Protein AF-A0A941ERQ9-F1 (afdb_monomer_lite)

Foldseek 3Di:
DPPDVLVLVLLLVLLVCVVVVHDLVVSCVVSVHDSVQSVVSVVLCVVPNSVSSNDDDPDDDD

Structure (mmCIF, N/CA/C/O backbone):
data_AF-A0A941ERQ9-F1
#
_entry.id   AF-A0A941ERQ9-F1
#
loop_
_atom_site.group_PDB
_atom_site.id
_atom_site.type_symbol
_atom_site.label_atom_id
_atom_site.label_alt_id
_atom_site.label_comp_id
_atom_site.label_asym_id
_atom_site.label_entity_id
_atom_site.label_seq_id
_atom_site.pdbx_PDB_ins_code
_atom_site.Cartn_x
_atom_site.Cartn_y
_atom_site.Cartn_z
_atom_site.occupancy
_atom_site.B_iso_or_equiv
_atom_site.auth_seq_id
_atom_site.auth_comp_id
_atom_site.auth_asym_id
_atom_site.auth_atom_id
_atom_site.pdbx_PDB_model_num
ATOM 1 N N . MET A 1 1 ? 18.196 0.638 -14.808 1.00 42.94 1 MET A N 1
ATOM 2 C CA . MET A 1 1 ? 17.556 1.809 -14.166 1.00 42.94 1 MET A CA 1
ATOM 3 C C . MET A 1 1 ? 16.229 2.101 -14.859 1.00 42.94 1 MET A C 1
ATOM 5 O O . MET A 1 1 ? 16.223 2.753 -15.889 1.00 42.94 1 MET A O 1
ATOM 9 N N . LYS A 1 2 ? 15.115 1.562 -14.352 1.00 46.91 2 LYS A N 1
ATOM 10 C CA . LYS A 1 2 ? 13.763 1.834 -14.884 1.00 46.91 2 LYS A CA 1
ATOM 11 C C . LYS A 1 2 ? 12.702 1.679 -13.790 1.00 46.91 2 LYS A C 1
ATOM 13 O O . LYS A 1 2 ? 11.638 1.133 -14.000 1.00 46.91 2 LYS A O 1
ATOM 18 N N . ALA A 1 3 ? 13.074 2.038 -12.562 1.00 55.03 3 ALA A N 1
ATOM 19 C CA . ALA A 1 3 ? 12.427 1.482 -11.379 1.00 55.03 3 ALA A CA 1
ATOM 20 C C . ALA A 1 3 ? 11.635 2.506 -10.558 1.00 55.03 3 ALA A C 1
ATOM 22 O O . ALA A 1 3 ? 10.972 2.113 -9.613 1.00 55.03 3 ALA A O 1
ATOM 23 N N . ARG A 1 4 ? 11.730 3.816 -10.813 1.00 51.41 4 ARG A N 1
ATOM 24 C CA . ARG A 1 4 ? 11.100 4.811 -9.923 1.00 51.41 4 ARG A CA 1
ATOM 25 C C . ARG A 1 4 ? 9.659 5.142 -10.320 1.00 51.41 4 ARG A C 1
ATOM 27 O O . ARG A 1 4 ? 8.815 5.132 -9.437 1.00 51.41 4 ARG A O 1
ATOM 34 N N . ALA A 1 5 ? 9.401 5.342 -11.614 1.00 53.66 5 ALA A N 1
ATOM 35 C CA . ALA A 1 5 ? 8.073 5.669 -12.142 1.00 53.66 5 ALA A CA 1
ATOM 36 C C . ALA A 1 5 ? 7.092 4.482 -12.057 1.00 53.66 5 ALA A C 1
ATOM 38 O O . ALA A 1 5 ? 5.984 4.645 -11.565 1.00 53.66 5 ALA A O 1
ATOM 39 N N . ASP A 1 6 ? 7.535 3.265 -12.397 1.00 61.31 6 ASP A N 1
ATOM 40 C CA . ASP A 1 6 ? 6.726 2.040 -12.251 1.00 61.31 6 ASP A CA 1
ATOM 41 C C . ASP A 1 6 ? 6.260 1.802 -10.806 1.00 61.31 6 ASP A C 1
ATOM 43 O O . ASP A 1 6 ? 5.136 1.383 -10.547 1.00 61.31 6 ASP A O 1
ATOM 47 N N . ARG A 1 7 ? 7.111 2.132 -9.826 1.00 65.81 7 ARG A N 1
ATOM 48 C CA . ARG A 1 7 ? 6.799 1.934 -8.403 1.00 65.81 7 ARG A CA 1
ATOM 49 C C . ARG A 1 7 ? 5.765 2.914 -7.859 1.00 65.81 7 ARG A C 1
ATOM 51 O O . ARG A 1 7 ? 5.239 2.662 -6.782 1.00 65.81 7 ARG A O 1
ATOM 58 N N . GLU A 1 8 ? 5.498 4.013 -8.553 1.00 68.94 8 GLU A N 1
ATOM 59 C CA . GLU A 1 8 ? 4.449 4.951 -8.159 1.00 68.94 8 GLU A CA 1
ATOM 60 C C . GLU A 1 8 ? 3.067 4.406 -8.533 1.00 68.94 8 GLU A C 1
ATOM 62 O O . GLU A 1 8 ? 2.195 4.334 -7.672 1.00 68.94 8 GLU A O 1
ATOM 67 N N . ALA A 1 9 ? 2.910 3.879 -9.752 1.00 74.31 9 ALA A N 1
ATOM 68 C CA . ALA A 1 9 ? 1.680 3.209 -10.179 1.00 74.31 9 ALA A CA 1
ATOM 69 C C . ALA A 1 9 ? 1.338 2.000 -9.286 1.00 74.31 9 ALA A C 1
ATOM 71 O O . ALA A 1 9 ? 0.196 1.843 -8.857 1.00 74.31 9 ALA A O 1
ATOM 72 N N . LEU A 1 10 ? 2.344 1.196 -8.917 1.00 78.50 10 LEU A N 1
ATOM 73 C CA . LEU A 1 10 ? 2.152 0.056 -8.011 1.00 78.50 10 LEU A CA 1
ATOM 74 C C . LEU A 1 10 ? 1.732 0.480 -6.593 1.00 78.50 10 LEU A C 1
ATOM 76 O O . LEU A 1 10 ? 1.042 -0.274 -5.914 1.00 78.50 10 LEU A O 1
ATOM 80 N N . ARG A 1 11 ? 2.117 1.677 -6.128 1.00 76.06 11 ARG A N 1
ATOM 81 C CA . ARG A 1 11 ? 1.696 2.183 -4.810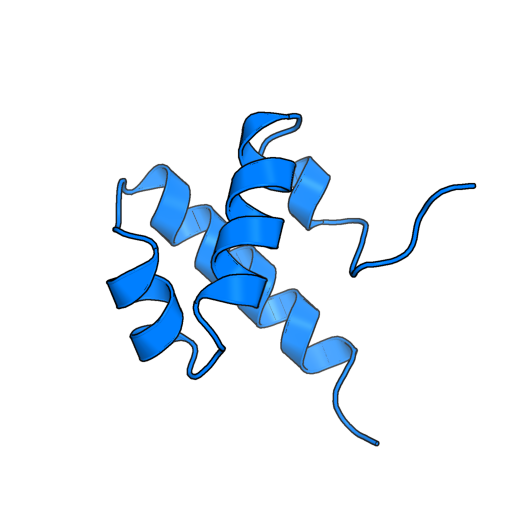 1.00 76.06 11 ARG A CA 1
ATOM 82 C C . ARG A 1 11 ? 0.239 2.607 -4.787 1.00 76.06 11 ARG A C 1
ATOM 84 O O . ARG A 1 11 ? -0.421 2.351 -3.788 1.00 76.06 11 ARG A O 1
ATOM 91 N N . PHE A 1 12 ? -0.255 3.222 -5.859 1.00 79.50 12 PHE A N 1
ATOM 92 C CA . PHE A 1 12 ? -1.674 3.558 -5.969 1.00 79.50 12 PHE A CA 1
ATOM 93 C C . PHE A 1 12 ? -2.537 2.301 -6.029 1.00 79.50 12 PHE A C 1
ATOM 95 O O . PHE A 1 12 ? -3.460 2.177 -5.233 1.00 79.50 12 PHE A O 1
ATOM 102 N N . ALA A 1 13 ? -2.150 1.321 -6.852 1.00 83.62 13 ALA A N 1
ATOM 103 C CA . ALA A 1 13 ? -2.838 0.034 -6.897 1.00 83.62 13 ALA A CA 1
ATOM 104 C C . ALA A 1 13 ? -2.825 -0.668 -5.524 1.00 83.62 13 ALA A C 1
ATOM 106 O O . ALA A 1 13 ? -3.836 -1.208 -5.087 1.00 83.62 13 ALA A O 1
ATOM 107 N N . ALA A 1 14 ? -1.703 -0.615 -4.793 1.00 85.06 14 ALA A N 1
ATOM 108 C CA . ALA A 1 14 ? -1.646 -1.136 -3.428 1.00 85.06 14 ALA A CA 1
ATOM 109 C C . ALA A 1 14 ? -2.580 -0.383 -2.465 1.00 85.06 14 ALA A C 1
ATOM 111 O O . ALA A 1 14 ? -3.166 -1.014 -1.593 1.00 85.06 14 ALA A O 1
ATOM 112 N N . ALA A 1 15 ? -2.730 0.936 -2.618 1.00 84.06 15 ALA A N 1
ATOM 113 C CA . ALA A 1 15 ? -3.610 1.758 -1.788 1.00 84.06 15 ALA A CA 1
ATOM 114 C C . ALA A 1 15 ? -5.082 1.346 -1.924 1.00 84.06 15 ALA A C 1
ATOM 116 O O . ALA A 1 15 ? -5.749 1.134 -0.915 1.00 84.06 15 ALA A O 1
ATOM 117 N N . GLU A 1 16 ? -5.554 1.168 -3.160 1.00 85.94 16 GLU A N 1
ATOM 118 C CA . GLU A 1 16 ? -6.925 0.725 -3.454 1.00 85.94 16 GLU A CA 1
ATOM 119 C C . GLU A 1 16 ? -7.192 -0.688 -2.910 1.00 85.94 16 GLU A C 1
ATOM 121 O O . GLU A 1 16 ? -8.260 -0.980 -2.363 1.00 85.94 16 GLU A O 1
ATOM 126 N N . LEU A 1 17 ? -6.191 -1.570 -2.999 1.00 87.50 17 LEU A N 1
ATOM 127 C CA . LEU A 1 17 ? -6.269 -2.918 -2.439 1.00 87.50 17 LEU A CA 1
ATOM 128 C C . LEU A 1 17 ? -6.285 -2.901 -0.901 1.00 87.50 17 LEU A C 1
ATOM 130 O O . LEU A 1 17 ? -7.024 -3.675 -0.294 1.00 87.50 17 LEU A O 1
ATOM 134 N N . PHE A 1 18 ? -5.530 -2.004 -0.257 1.00 85.00 18 PHE A N 1
ATOM 135 C CA . PHE A 1 18 ? -5.595 -1.828 1.197 1.00 85.00 18 PHE A CA 1
ATOM 136 C C . PHE A 1 18 ? -6.963 -1.314 1.657 1.00 85.00 18 PHE A C 1
ATOM 138 O O . PHE A 1 18 ? -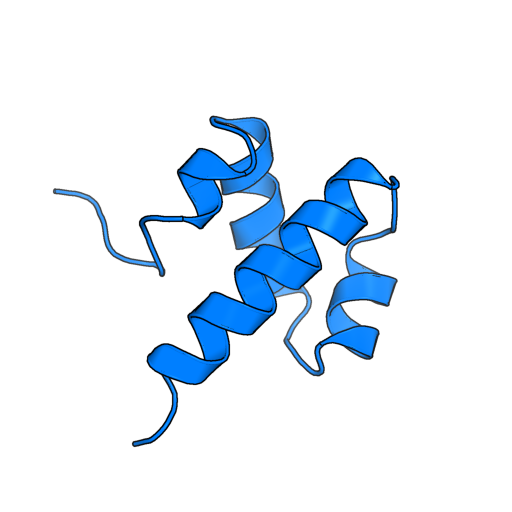7.483 -1.823 2.649 1.00 85.00 18 PHE A O 1
ATOM 145 N N . GLU A 1 19 ? -7.568 -0.360 0.941 1.00 85.38 19 GLU A N 1
ATOM 146 C CA . GLU A 1 19 ? -8.935 0.108 1.227 1.00 85.38 19 GLU A CA 1
ATOM 147 C C . GLU A 1 19 ? -9.977 -0.997 1.058 1.00 85.38 19 GLU A C 1
ATOM 149 O O . GLU A 1 19 ? -10.915 -1.096 1.847 1.00 85.38 19 GLU A O 1
ATOM 154 N N . SER A 1 20 ? -9.769 -1.881 0.083 1.00 87.44 20 SER A N 1
ATOM 155 C CA . SER A 1 20 ? -10.610 -3.061 -0.136 1.00 87.44 20 SER A CA 1
ATOM 156 C C . SER A 1 20 ? -10.400 -4.166 0.914 1.00 87.44 20 SER A C 1
ATOM 158 O O . SER A 1 20 ? -11.058 -5.203 0.853 1.00 87.44 20 SER A O 1
ATOM 160 N N . GLY A 1 21 ? -9.490 -3.975 1.879 1.00 87.12 21 GLY A N 1
ATOM 161 C CA . GLY A 1 21 ? -9.203 -4.939 2.944 1.00 87.12 21 GLY A CA 1
ATOM 162 C C . GLY A 1 21 ? -8.372 -6.145 2.496 1.00 87.12 21 GLY A C 1
ATOM 163 O O . GLY A 1 21 ? -8.325 -7.150 3.206 1.00 87.12 21 GLY A O 1
ATOM 164 N N . VAL A 1 22 ? -7.717 -6.061 1.335 1.00 89.31 22 VAL A N 1
ATOM 165 C CA . VAL A 1 22 ? -6.907 -7.149 0.776 1.00 89.31 22 VAL A CA 1
ATOM 166 C C . VAL A 1 22 ? -5.638 -7.354 1.607 1.00 89.31 22 VAL A C 1
ATOM 168 O O . VAL A 1 22 ? -5.006 -6.404 2.084 1.00 89.31 22 VAL A O 1
ATOM 171 N N . ASP A 1 23 ? -5.244 -8.617 1.783 1.00 88.50 23 ASP A N 1
ATOM 172 C CA . ASP A 1 23 ? -4.060 -8.951 2.564 1.00 88.50 23 ASP A CA 1
ATOM 173 C C . ASP A 1 23 ? -2.747 -8.579 1.853 1.00 88.50 23 ASP A C 1
ATOM 175 O O . ASP A 1 23 ? -2.599 -8.629 0.630 1.00 88.50 23 ASP A O 1
ATOM 179 N N . VAL A 1 24 ? -1.747 -8.254 2.668 1.00 86.44 24 VAL A N 1
ATOM 180 C CA . VAL A 1 24 ? -0.396 -7.846 2.270 1.00 86.44 24 VAL A CA 1
ATOM 181 C C . VAL A 1 24 ? 0.275 -8.877 1.351 1.00 86.44 24 VAL A C 1
ATOM 183 O O . VAL A 1 24 ? 1.048 -8.507 0.466 1.00 86.44 24 VAL A O 1
ATOM 186 N N . ASP A 1 25 ? -0.006 -10.166 1.551 1.00 88.25 25 ASP A N 1
ATOM 187 C CA . ASP A 1 25 ? 0.507 -11.262 0.727 1.00 88.25 25 ASP A CA 1
ATOM 188 C C . ASP A 1 25 ? -0.106 -11.325 -0.669 1.00 88.25 25 ASP A C 1
ATOM 190 O O . ASP A 1 25 ? 0.583 -11.649 -1.640 1.00 88.25 25 ASP A O 1
ATOM 194 N N . GLU A 1 26 ? -1.402 -11.052 -0.763 1.00 89.44 26 GLU A N 1
ATOM 195 C CA . GLU A 1 26 ? -2.132 -11.065 -2.026 1.00 89.44 26 GLU A CA 1
ATOM 196 C C . GLU A 1 26 ? -1.746 -9.851 -2.871 1.00 89.44 26 GLU A C 1
ATOM 198 O O . GLU A 1 26 ? -1.435 -9.993 -4.053 1.00 89.44 26 GLU A O 1
ATOM 203 N N . ILE A 1 27 ? -1.599 -8.690 -2.231 1.00 88.69 27 ILE A N 1
ATOM 204 C CA . ILE A 1 27 ? -1.089 -7.467 -2.862 1.00 88.69 27 ILE A CA 1
ATOM 205 C C . ILE A 1 27 ? 0.344 -7.669 -3.370 1.00 88.69 27 ILE A C 1
ATOM 207 O O . ILE A 1 27 ? 0.667 -7.291 -4.495 1.00 88.69 27 ILE A O 1
ATOM 211 N N . ALA A 1 28 ? 1.216 -8.300 -2.576 1.00 89.50 28 ALA A N 1
ATOM 212 C CA . ALA A 1 28 ? 2.596 -8.576 -2.979 1.00 89.50 28 ALA A CA 1
ATOM 213 C C . ALA A 1 28 ? 2.670 -9.476 -4.220 1.00 89.50 28 ALA A C 1
ATOM 215 O O . ALA A 1 28 ? 3.436 -9.197 -5.145 1.00 89.50 28 ALA A O 1
ATOM 216 N N . ARG A 1 29 ? 1.841 -10.526 -4.257 1.00 87.19 29 ARG A N 1
ATOM 217 C CA . ARG A 1 29 ? 1.734 -11.434 -5.404 1.00 87.19 29 ARG A CA 1
ATOM 218 C C . ARG A 1 29 ? 1.153 -10.736 -6.633 1.00 87.19 29 ARG A C 1
ATOM 220 O O . ARG A 1 29 ? 1.735 -10.857 -7.706 1.00 87.19 29 ARG A O 1
ATOM 227 N N . GLY A 1 30 ? 0.069 -9.975 -6.475 1.00 86.44 30 GLY A N 1
ATOM 228 C CA . GLY A 1 30 ? -0.600 -9.270 -7.574 1.00 86.44 30 GLY A CA 1
ATOM 229 C C . GLY A 1 30 ? 0.255 -8.175 -8.214 1.00 86.44 30 GLY A C 1
ATOM 230 O O . GLY A 1 30 ? 0.199 -7.975 -9.423 1.00 86.44 30 GLY A O 1
ATOM 231 N N . LEU A 1 31 ? 1.097 -7.507 -7.422 1.00 84.00 31 LEU A N 1
ATOM 232 C CA . LEU A 1 31 ? 1.980 -6.434 -7.889 1.00 84.00 31 LEU A CA 1
ATOM 233 C C . LEU A 1 31 ? 3.410 -6.907 -8.200 1.00 84.00 31 LEU A C 1
ATOM 235 O O . LEU A 1 31 ? 4.262 -6.083 -8.528 1.00 84.00 31 LEU A O 1
ATOM 239 N N . ALA A 1 32 ? 3.692 -8.210 -8.077 1.00 84.62 32 ALA A N 1
ATOM 240 C CA . ALA A 1 32 ? 5.021 -8.806 -8.249 1.00 84.62 32 ALA A CA 1
ATOM 241 C C . ALA A 1 32 ? 6.130 -8.100 -7.435 1.00 84.62 32 ALA A C 1
ATOM 243 O O . ALA A 1 32 ? 7.274 -7.961 -7.877 1.00 84.62 32 ALA A O 1
ATOM 244 N N . VAL A 1 33 ? 5.800 -7.651 -6.221 1.00 83.25 33 VAL A N 1
ATOM 245 C CA . VAL A 1 33 ? 6.733 -6.999 -5.291 1.00 83.25 33 VAL A CA 1
ATOM 246 C C . VAL A 1 33 ? 6.945 -7.847 -4.046 1.00 83.25 33 VAL A C 1
ATOM 248 O O . VAL A 1 33 ? 6.175 -8.744 -3.714 1.00 83.25 33 VAL A O 1
ATOM 251 N N . THR A 1 34 ? 8.008 -7.553 -3.302 1.00 86.06 34 THR A N 1
ATOM 252 C CA . THR A 1 34 ? 8.253 -8.254 -2.040 1.00 86.06 34 THR A CA 1
ATOM 253 C C . THR A 1 34 ? 7.233 -7.859 -0.972 1.00 86.06 34 THR A C 1
ATOM 255 O O . THR A 1 34 ? 6.881 -6.684 -0.835 1.00 86.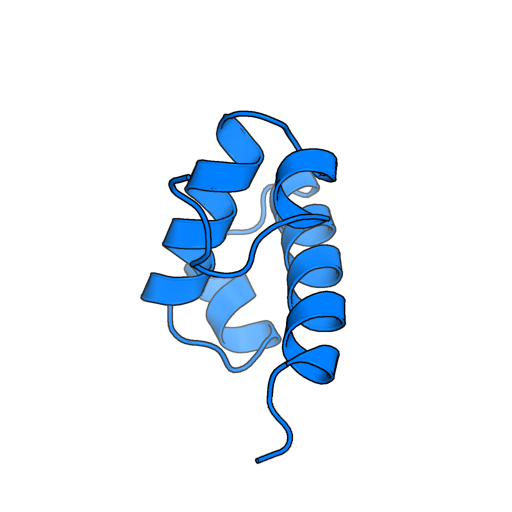06 34 THR A O 1
ATOM 258 N N . ARG A 1 35 ? 6.857 -8.819 -0.117 1.00 86.56 35 ARG A N 1
ATOM 259 C CA . ARG A 1 35 ? 6.027 -8.587 1.080 1.00 86.56 35 ARG A CA 1
ATOM 260 C C . ARG A 1 35 ? 6.569 -7.452 1.961 1.00 86.56 35 ARG A C 1
ATOM 262 O O . ARG A 1 35 ? 5.791 -6.716 2.565 1.00 86.56 35 ARG A O 1
ATOM 269 N N . LYS A 1 36 ? 7.896 -7.288 2.034 1.00 85.25 36 LYS A N 1
ATOM 270 C CA . LYS A 1 36 ? 8.545 -6.205 2.789 1.00 85.25 36 LYS A CA 1
ATOM 271 C C . LYS A 1 36 ? 8.133 -4.827 2.264 1.00 85.25 36 LYS A C 1
ATOM 273 O O . LYS A 1 36 ? 7.726 -3.989 3.059 1.00 85.25 36 LYS A O 1
ATOM 278 N N . SER A 1 37 ? 8.166 -4.625 0.947 1.00 82.62 37 SER A N 1
ATOM 279 C CA . SER A 1 37 ? 7.760 -3.359 0.323 1.00 82.62 37 SER A CA 1
ATOM 280 C C . SER A 1 37 ? 6.290 -3.038 0.581 1.00 82.62 37 SER A C 1
ATOM 282 O O . SER A 1 37 ? 5.957 -1.906 0.914 1.00 82.62 37 SER A O 1
ATOM 284 N N . VAL A 1 38 ? 5.420 -4.045 0.497 1.00 86.75 38 VAL A N 1
ATOM 285 C CA . VAL A 1 38 ? 3.986 -3.871 0.764 1.00 86.75 38 VAL A CA 1
ATOM 286 C C . VAL A 1 38 ? 3.729 -3.569 2.244 1.00 86.75 38 VAL A C 1
ATOM 288 O O . VAL A 1 38 ? 2.892 -2.730 2.555 1.00 86.75 38 VAL A O 1
ATOM 291 N N . ASN A 1 39 ? 4.487 -4.161 3.173 1.00 87.69 39 ASN A N 1
ATOM 292 C CA . ASN A 1 39 ? 4.409 -3.802 4.595 1.00 87.69 39 ASN A CA 1
ATOM 293 C C . ASN A 1 39 ? 4.859 -2.361 4.867 1.00 87.69 39 ASN A C 1
ATOM 295 O O . ASN A 1 39 ? 4.242 -1.673 5.678 1.00 87.69 39 ASN A O 1
ATOM 299 N N . GLU A 1 40 ? 5.915 -1.890 4.200 1.00 84.19 40 GLU A N 1
ATOM 300 C CA . GLU A 1 40 ? 6.349 -0.491 4.294 1.00 84.19 40 GLU A CA 1
ATOM 301 C C . GLU A 1 40 ? 5.263 0.463 3.777 1.00 84.19 40 GLU A C 1
ATOM 303 O O . GLU A 1 40 ? 4.983 1.478 4.414 1.00 84.19 40 GLU A O 1
ATOM 308 N N . TRP A 1 41 ? 4.594 0.107 2.678 1.00 86.06 41 TRP A N 1
ATOM 309 C CA . TRP A 1 41 ? 3.468 0.872 2.139 1.00 86.06 41 TRP A CA 1
ATOM 310 C C . TRP A 1 41 ? 2.257 0.844 3.068 1.00 86.06 41 TRP A C 1
ATOM 312 O O . TRP A 1 41 ? 1.699 1.895 3.355 1.00 86.06 41 TRP A O 1
ATOM 322 N N . LYS A 1 42 ? 1.899 -0.319 3.620 1.00 84.88 42 LYS A N 1
ATOM 323 C CA . LYS A 1 42 ? 0.801 -0.454 4.586 1.00 84.88 42 LYS A CA 1
ATOM 324 C C . LYS A 1 42 ? 1.023 0.423 5.817 1.00 84.88 42 LYS A C 1
ATOM 326 O O . LYS A 1 42 ? 0.094 1.080 6.269 1.00 84.88 42 LYS A O 1
AT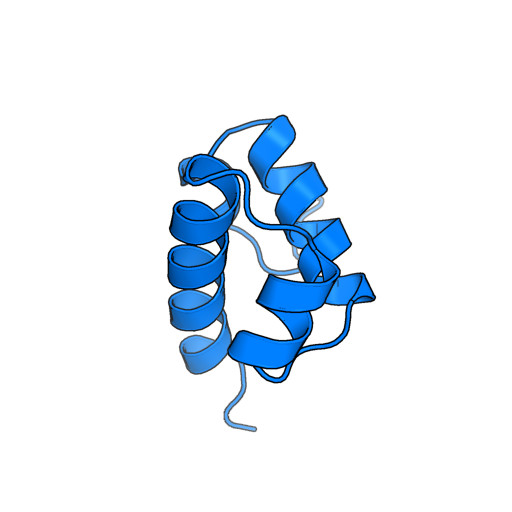OM 331 N N . ARG A 1 43 ? 2.255 0.481 6.333 1.00 85.25 43 ARG A N 1
ATOM 332 C CA . ARG A 1 43 ? 2.610 1.365 7.456 1.00 85.25 43 ARG A CA 1
ATOM 333 C C . ARG A 1 43 ? 2.454 2.840 7.096 1.00 85.25 43 ARG A C 1
ATOM 335 O O . ARG A 1 43 ? 1.879 3.583 7.879 1.00 85.25 43 ARG A O 1
ATOM 342 N N . ALA A 1 44 ? 2.935 3.260 5.925 1.00 81.44 44 ALA A N 1
ATOM 343 C CA . ALA A 1 44 ? 2.760 4.638 5.460 1.00 81.44 44 ALA A CA 1
ATOM 344 C C . ALA A 1 44 ? 1.272 4.988 5.267 1.00 81.44 44 ALA A C 1
ATOM 346 O O . ALA A 1 44 ? 0.816 6.034 5.724 1.00 81.44 44 ALA A O 1
ATOM 347 N N . TRP A 1 45 ? 0.504 4.075 4.672 1.00 83.94 45 TRP A N 1
ATOM 348 C CA . TRP A 1 45 ? -0.936 4.210 4.459 1.00 83.94 45 TRP A CA 1
ATOM 349 C C . TRP A 1 45 ? -1.732 4.280 5.768 1.00 83.94 45 TRP A C 1
ATOM 351 O O . TRP A 1 45 ? -2.637 5.093 5.887 1.00 83.94 45 TRP A O 1
ATOM 361 N N . GLN A 1 46 ? -1.364 3.515 6.798 1.00 81.62 46 GLN A N 1
ATOM 362 C CA . GLN A 1 46 ? -2.008 3.618 8.115 1.00 81.62 46 GLN A CA 1
ATOM 363 C C . GLN A 1 46 ? -1.782 4.975 8.799 1.00 81.62 46 GLN A C 1
ATOM 365 O O . GLN A 1 46 ? -2.590 5.374 9.631 1.00 81.62 46 GLN A O 1
ATOM 370 N N . VAL A 1 47 ? -0.690 5.675 8.473 1.00 81.94 47 VAL A N 1
ATOM 371 C CA . VAL A 1 47 ? -0.335 6.963 9.089 1.00 81.94 47 VAL A CA 1
ATOM 372 C C . VAL A 1 47 ? -0.985 8.148 8.371 1.00 81.94 47 VAL A C 1
ATOM 374 O O . VAL A 1 47 ? -1.351 9.117 9.028 1.00 81.94 47 VAL A O 1
ATOM 377 N N . GLY A 1 48 ? -1.137 8.097 7.044 1.00 75.00 48 GLY A N 1
ATOM 378 C CA . GLY A 1 48 ? -1.664 9.234 6.273 1.00 75.00 48 GLY A CA 1
ATOM 379 C C . GLY A 1 48 ? -2.447 8.858 5.016 1.00 75.00 48 GLY A C 1
ATOM 380 O O . GLY A 1 48 ? -2.499 9.636 4.065 1.00 75.00 48 GLY A O 1
ATOM 381 N N . GLY A 1 49 ? -3.029 7.660 4.989 1.00 78.31 49 GLY A N 1
ATOM 382 C CA . GLY A 1 49 ? -3.894 7.177 3.917 1.00 78.31 49 GLY A CA 1
ATOM 383 C C . GLY A 1 49 ? -3.201 7.087 2.558 1.00 78.31 49 GLY A C 1
ATOM 384 O O . GLY A 1 49 ? -1.984 6.927 2.440 1.00 78.31 49 GLY A O 1
ATOM 385 N N . ILE A 1 50 ? -3.999 7.194 1.498 1.00 72.19 50 ILE A N 1
ATOM 386 C CA . ILE A 1 50 ? -3.527 7.164 0.105 1.00 72.19 50 ILE A CA 1
ATOM 387 C C . ILE A 1 50 ? -2.556 8.325 -0.173 1.00 72.19 50 ILE A C 1
ATOM 389 O O . ILE A 1 50 ? -1.609 8.181 -0.947 1.00 72.19 50 ILE A O 1
ATOM 393 N N . GLU A 1 51 ? -2.734 9.468 0.494 1.00 71.88 51 GLU A N 1
ATOM 394 C CA . GLU A 1 51 ? -1.870 10.641 0.327 1.00 71.88 51 GLU A CA 1
ATOM 395 C C . GLU A 1 51 ? -0.444 10.400 0.842 1.00 71.88 51 GLU A C 1
ATOM 397 O O . GLU A 1 51 ? 0.520 10.837 0.210 1.00 71.88 51 GLU A O 1
ATOM 402 N N . ALA A 1 52 ? -0.282 9.610 1.909 1.00 72.12 52 ALA A N 1
ATOM 403 C CA . ALA A 1 52 ? 1.032 9.185 2.396 1.00 72.12 52 ALA A CA 1
ATOM 404 C C . ALA A 1 52 ? 1.759 8.222 1.439 1.00 72.12 52 ALA A C 1
ATOM 406 O O . ALA A 1 52 ? 2.988 8.148 1.455 1.00 72.12 52 ALA A O 1
ATOM 407 N N . LEU A 1 53 ? 1.029 7.511 0.571 1.00 68.31 53 LEU A N 1
ATOM 408 C CA . LEU A 1 53 ? 1.611 6.694 -0.504 1.00 68.31 53 LEU A CA 1
ATOM 409 C C . LEU A 1 53 ? 1.987 7.523 -1.739 1.00 68.31 53 LEU A C 1
ATOM 411 O O . LEU A 1 53 ? 2.881 7.127 -2.494 1.00 68.31 53 LEU A O 1
ATOM 415 N N . ARG A 1 54 ? 1.337 8.681 -1.912 1.00 65.69 54 ARG A N 1
ATOM 416 C CA . ARG A 1 54 ? 1.530 9.629 -3.018 1.00 65.69 54 ARG A CA 1
ATOM 417 C C . ARG A 1 54 ? 2.907 10.295 -2.998 1.00 65.69 54 ARG A C 1
ATOM 419 O O . ARG A 1 54 ? 3.427 10.664 -4.044 1.00 65.69 54 ARG A O 1
ATOM 426 N N . SER A 1 55 ? 3.513 10.436 -1.818 1.00 59.31 55 SER A N 1
ATOM 427 C CA . SER A 1 55 ? 4.807 11.098 -1.645 1.00 59.31 55 SER A CA 1
ATOM 428 C C . SER A 1 55 ? 5.667 10.375 -0.618 1.00 59.31 55 SER A C 1
ATOM 430 O O . SER A 1 55 ? 5.711 10.751 0.548 1.00 59.31 55 SER A O 1
ATOM 432 N N . ARG A 1 56 ? 6.337 9.309 -1.073 1.00 54.12 56 ARG A N 1
ATOM 433 C CA . ARG A 1 56 ? 7.656 8.820 -0.625 1.00 54.12 56 ARG A CA 1
ATOM 434 C C . ARG A 1 56 ? 7.773 7.333 -0.951 1.00 54.12 56 ARG A C 1
ATOM 436 O O . ARG A 1 56 ? 7.259 6.456 -0.266 1.00 54.12 56 ARG A O 1
ATOM 443 N N . GLY A 1 57 ? 8.599 7.018 -1.949 1.00 51.03 57 GLY A N 1
ATOM 444 C CA . GLY A 1 57 ? 9.463 5.850 -1.759 1.00 51.03 57 GLY A CA 1
ATOM 445 C C . GLY A 1 57 ? 10.357 6.057 -0.530 1.00 51.03 57 GLY A C 1
ATOM 446 O O . GLY A 1 57 ? 10.432 7.188 -0.061 1.00 51.03 57 GLY A O 1
ATOM 447 N N . PRO A 1 58 ? 11.036 5.019 -0.010 1.00 45.34 58 PRO A N 1
ATOM 448 C CA . PRO A 1 58 ? 11.902 5.140 1.170 1.00 45.34 58 PRO A CA 1
ATOM 449 C C . PRO A 1 58 ? 12.879 6.305 0.956 1.00 45.34 58 PRO A C 1
ATOM 451 O O . PRO A 1 58 ? 13.766 6.234 0.110 1.00 45.34 58 PRO A O 1
ATOM 454 N N . GLY A 1 59 ? 12.592 7.439 1.588 1.00 46.09 59 GLY A N 1
ATOM 455 C CA . GLY A 1 59 ? 12.981 8.726 1.008 1.00 46.09 59 GLY A CA 1
ATOM 456 C C . GLY A 1 59 ? 12.327 9.932 1.662 1.00 46.09 59 GLY A C 1
ATOM 457 O O . GLY A 1 59 ? 12.258 11.001 1.062 1.00 46.09 59 GLY A O 1
ATOM 458 N N . GLY A 1 60 ? 11.915 9.802 2.917 1.00 39.53 60 GLY A N 1
ATOM 459 C CA . GLY A 1 60 ? 12.415 10.839 3.790 1.00 39.53 60 GLY A CA 1
ATOM 460 C C . GLY A 1 60 ? 12.146 10.623 5.274 1.00 39.53 60 GLY A C 1
ATOM 461 O O . GLY A 1 60 ? 11.033 10.419 5.735 1.00 39.53 60 GLY A O 1
ATOM 462 N N .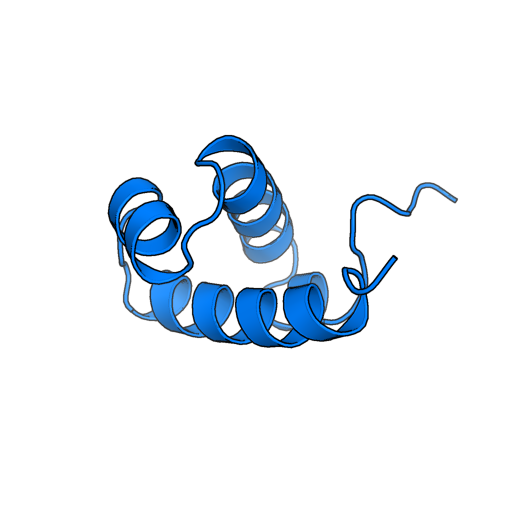 ALA A 1 61 ? 13.233 10.573 6.019 1.00 37.56 61 ALA A N 1
ATOM 463 C CA . ALA A 1 61 ? 13.705 11.778 6.678 1.00 37.56 61 ALA A CA 1
ATOM 464 C C . ALA A 1 61 ? 14.540 12.528 5.624 1.00 37.56 61 ALA A C 1
ATOM 466 O O . ALA A 1 61 ? 15.344 11.907 4.935 1.00 37.56 61 ALA 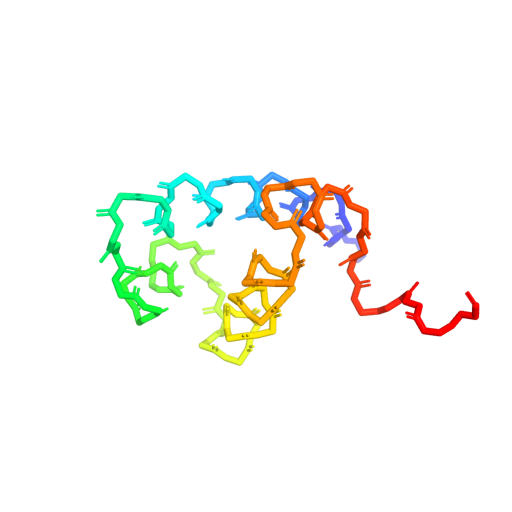A O 1
ATOM 467 N N . THR A 1 62 ? 14.238 13.767 5.287 1.00 40.56 62 THR A N 1
ATOM 468 C CA . THR A 1 62 ? 14.503 14.932 6.135 1.00 40.56 62 THR A CA 1
ATOM 469 C C . THR A 1 62 ? 13.279 15.781 6.403 1.00 40.56 62 THR A C 1
ATOM 471 O O . THR A 1 62 ? 12.323 15.685 5.596 1.00 40.56 62 THR A O 1
#

pLDDT: mean 74.72, std 15.43, range [37.56, 89.5]

Organism: NCBI:txid1508375

InterPro domains:
  IPR009057 Homedomain-like superfamily [SSF46689] (3-59)

Sequence (62 aa):
MKARADREALRFAAAELFESGVDVDEIARGLAVTRKSVNEWKRAWQVGGIEALRSRGPGGAT

Radius of gyration: 10.88 Å; chains: 1; bounding box: 28×26×24 Å

Secondary structure (DSSP, 8-state):
---TTHHHHHHHHHHHHHHTT--HHHHHHHTT--HHHHHHHHHHHHHHHHHHHHS-SS----